Protein AF-A0A843E9Y3-F1 (afdb_monomer_lite)

Foldseek 3Di:
DDAKDWDFDPVDPPLVCQQPPPPVRDTDMDGD

Radius of gyration: 9.71 Å; chains: 1; bounding box: 26×15×21 Å

Secondary structure (DSSP, 8-state):
--SEEEE--TTSTTHHHHHHH-SS-SSEEEE-

Sequence (32 aa):
GVKSAHILDGRIKHTLLLEIFTKEGIGTMIYK

Structure (mmCIF, N/CA/C/O backbone):
data_AF-A0A843E9Y3-F1
#
_entry.id   AF-A0A843E9Y3-F1
#
loop_
_atom_site.group_PDB
_atom_site.id
_atom_site.type_symbol
_atom_site.label_atom_id
_atom_site.label_alt_id
_atom_site.label_comp_id
_atom_site.label_asym_id
_atom_site.label_entity_id
_atom_site.label_seq_id
_atom_site.pdbx_PDB_ins_code
_atom_site.Cartn_x
_atom_site.Cartn_y
_atom_site.Cartn_z
_atom_site.occupancy
_atom_site.B_iso_or_equiv
_atom_site.auth_seq_id
_atom_site.auth_comp_id
_atom_site.auth_asym_id
_atom_site.auth_atom_id
_atom_site.pdbx_PDB_model_num
ATOM 1 N N . GLY A 1 1 ? 12.861 11.791 -13.220 1.00 90.56 1 GLY A N 1
ATOM 2 C CA . GLY A 1 1 ? 12.352 10.415 -13.040 1.00 90.56 1 GLY A CA 1
ATOM 3 C C . GLY A 1 1 ? 11.490 10.352 -11.795 1.00 90.56 1 GLY A C 1
ATOM 4 O O . GLY A 1 1 ? 11.592 11.258 -10.975 1.00 90.56 1 GLY A O 1
ATOM 5 N N . VAL A 1 2 ? 10.646 9.329 -11.664 1.00 95.38 2 VAL A N 1
ATOM 6 C CA . VAL A 1 2 ? 9.767 9.128 -10.494 1.00 95.38 2 VAL A CA 1
ATOM 7 C C . VAL A 1 2 ? 10.591 8.619 -9.301 1.00 95.38 2 VAL A C 1
ATOM 9 O O . VAL A 1 2 ? 11.541 7.869 -9.510 1.00 95.38 2 VAL A O 1
ATOM 12 N N . LYS A 1 3 ? 10.268 9.048 -8.072 1.00 95.69 3 LYS A N 1
ATOM 13 C CA . LYS A 1 3 ? 10.997 8.638 -6.851 1.00 95.69 3 LYS A CA 1
ATOM 14 C C . LYS A 1 3 ? 10.660 7.205 -6.419 1.00 95.69 3 LYS A C 1
ATOM 16 O O . LYS A 1 3 ? 11.549 6.472 -6.005 1.00 95.69 3 LYS A O 1
ATOM 21 N N . SER A 1 4 ? 9.392 6.829 -6.538 1.00 95.94 4 SER A N 1
ATOM 22 C CA . SER A 1 4 ? 8.864 5.500 -6.233 1.00 95.94 4 SER A CA 1
ATOM 23 C C . SER A 1 4 ? 7.591 5.246 -7.046 1.00 95.94 4 SER A C 1
ATOM 25 O O . SER A 1 4 ? 6.978 6.183 -7.568 1.00 95.94 4 SER A O 1
ATOM 27 N N . ALA A 1 5 ? 7.203 3.979 -7.164 1.00 96.81 5 ALA A N 1
ATOM 28 C CA . ALA A 1 5 ? 5.935 3.524 -7.720 1.00 96.81 5 ALA A CA 1
ATOM 29 C C . ALA A 1 5 ? 5.311 2.493 -6.773 1.00 96.81 5 ALA A C 1
ATOM 31 O O . ALA A 1 5 ? 6.025 1.690 -6.181 1.00 96.81 5 ALA A O 1
ATOM 32 N N . HIS A 1 6 ? 3.990 2.523 -6.619 1.00 97.69 6 HIS A N 1
ATOM 33 C CA . HIS A 1 6 ? 3.270 1.694 -5.653 1.00 97.69 6 HIS A CA 1
ATOM 34 C C . HIS A 1 6 ? 2.193 0.887 -6.385 1.00 97.69 6 HIS A C 1
ATOM 36 O O . HIS A 1 6 ? 1.433 1.447 -7.177 1.00 97.69 6 HIS A O 1
ATOM 42 N N . ILE A 1 7 ? 2.138 -0.423 -6.138 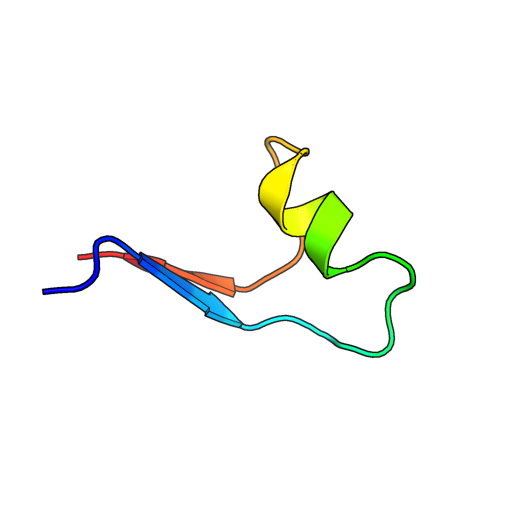1.00 97.81 7 ILE A N 1
ATOM 43 C CA . ILE A 1 7 ? 1.120 -1.336 -6.675 1.00 97.81 7 ILE A CA 1
ATOM 44 C C . ILE A 1 7 ? 0.177 -1.716 -5.533 1.00 97.81 7 ILE A C 1
ATOM 46 O O . ILE A 1 7 ? 0.621 -2.262 -4.523 1.00 97.81 7 ILE A O 1
ATOM 50 N N . LEU A 1 8 ? -1.116 -1.425 -5.702 1.00 97.56 8 LEU A N 1
ATOM 51 C CA . LEU A 1 8 ? -2.138 -1.544 -4.658 1.00 97.56 8 LEU A CA 1
ATOM 52 C C . LEU A 1 8 ? -3.235 -2.545 -5.033 1.00 97.56 8 LEU A C 1
ATOM 54 O O . LEU A 1 8 ? -3.609 -2.658 -6.201 1.00 97.56 8 LEU A O 1
ATOM 58 N N . ASP A 1 9 ? -3.810 -3.212 -4.028 1.00 97.50 9 ASP A N 1
ATOM 59 C CA . ASP A 1 9 ? -5.050 -3.979 -4.178 1.00 97.50 9 ASP A CA 1
ATOM 60 C C . ASP A 1 9 ? -6.274 -3.066 -3.994 1.00 97.50 9 ASP A C 1
ATOM 62 O O . ASP A 1 9 ? -6.655 -2.706 -2.877 1.00 97.50 9 ASP A O 1
ATOM 66 N N . GLY A 1 10 ? -6.928 -2.728 -5.109 1.00 97.19 10 GLY A N 1
ATOM 67 C CA . GLY A 1 10 ? -8.120 -1.872 -5.148 1.00 97.19 10 GLY A CA 1
ATOM 68 C C . GLY A 1 10 ? -9.354 -2.419 -4.420 1.00 97.19 10 GLY A C 1
ATOM 69 O O . GLY A 1 10 ? -10.313 -1.676 -4.217 1.00 97.19 10 GLY A O 1
ATOM 70 N N . ARG A 1 11 ? -9.363 -3.697 -4.020 1.00 97.69 11 ARG A N 1
ATOM 71 C CA . ARG A 1 11 ? -10.484 -4.308 -3.284 1.00 97.69 11 ARG A CA 1
ATOM 72 C C . ARG A 1 11 ? -10.481 -3.927 -1.804 1.00 97.69 11 ARG A C 1
ATOM 74 O O . ARG A 1 11 ? -11.516 -4.023 -1.143 1.00 97.69 11 ARG A O 1
ATOM 81 N N . ILE A 1 12 ? -9.334 -3.498 -1.277 1.00 97.00 12 ILE A N 1
ATOM 82 C CA . ILE A 1 12 ? -9.198 -3.071 0.114 1.00 97.00 12 ILE A CA 1
ATOM 83 C C . ILE A 1 12 ? -9.762 -1.656 0.254 1.00 97.00 12 ILE A C 1
ATOM 85 O O . ILE A 1 12 ? -9.352 -0.717 -0.435 1.00 97.00 12 ILE A O 1
ATOM 89 N N . LYS A 1 13 ? -10.711 -1.485 1.180 1.00 97.94 13 LYS A N 1
ATOM 90 C CA . LYS A 1 13 ? -11.299 -0.171 1.456 1.00 97.94 13 LYS A CA 1
ATOM 91 C C . LYS A 1 13 ? -10.215 0.810 1.879 1.00 97.94 13 LYS A C 1
ATOM 93 O O . LYS A 1 13 ? -9.383 0.501 2.723 1.00 97.94 13 LYS A O 1
ATOM 98 N N . HIS A 1 14 ? -10.275 2.009 1.307 1.00 97.44 14 HIS A N 1
ATOM 99 C CA . HIS A 1 14 ? -9.340 3.092 1.607 1.00 97.44 14 HIS A CA 1
ATOM 100 C C . HIS A 1 14 ? -7.876 2.743 1.300 1.00 97.44 14 HIS A C 1
ATOM 102 O O . HIS A 1 14 ? -6.984 3.341 1.894 1.00 97.44 14 HIS A O 1
ATOM 108 N N . THR A 1 15 ? -7.625 1.825 0.353 1.00 98.00 15 THR A N 1
ATOM 109 C CA . THR A 1 15 ? -6.270 1.349 0.030 1.00 98.00 15 THR A CA 1
ATOM 110 C C . THR A 1 15 ? -5.266 2.479 -0.215 1.00 98.00 15 THR A C 1
ATOM 112 O O . THR A 1 15 ? -4.159 2.450 0.307 1.00 98.00 15 THR A O 1
ATOM 115 N N . LEU A 1 16 ? -5.696 3.545 -0.896 1.00 97.25 16 LEU A N 1
ATOM 116 C CA . LEU A 1 16 ? -4.870 4.722 -1.154 1.00 97.25 16 LEU A CA 1
ATOM 117 C C . LEU A 1 16 ? -4.473 5.464 0.135 1.00 97.25 16 LEU A C 1
ATOM 119 O O . LEU A 1 16 ? -3.337 5.901 0.278 1.00 97.25 16 LEU A O 1
ATOM 123 N N . LEU A 1 17 ? -5.414 5.622 1.071 1.00 97.94 17 LEU A N 1
ATOM 124 C CA . LEU A 1 17 ? -5.162 6.318 2.334 1.00 97.94 17 LEU A CA 1
ATOM 125 C C . LEU A 1 17 ? -4.257 5.486 3.237 1.00 97.94 17 LEU A C 1
ATOM 127 O O . LEU A 1 17 ? -3.343 6.028 3.847 1.00 97.94 17 LEU A O 1
ATOM 131 N N . LEU A 1 18 ? -4.500 4.176 3.295 1.00 97.12 18 LEU A N 1
ATOM 132 C CA . LEU A 1 18 ? -3.659 3.249 4.041 1.00 97.12 18 LEU A CA 1
ATOM 133 C C . LEU A 1 18 ? -2.223 3.283 3.512 1.00 97.12 18 LEU A C 1
ATOM 135 O O . LEU A 1 18 ? -1.301 3.405 4.306 1.00 97.12 18 LEU A O 1
ATOM 139 N N . GLU A 1 19 ? -2.028 3.281 2.193 1.00 97.75 19 GLU A N 1
ATOM 140 C CA . GLU A 1 19 ? -0.689 3.348 1.603 1.00 97.75 19 GLU A CA 1
ATOM 141 C C . GLU A 1 19 ? 0.056 4.649 1.933 1.00 97.75 19 GLU A C 1
ATOM 143 O O . GLU A 1 19 ? 1.251 4.628 2.207 1.00 97.75 19 GLU A O 1
ATOM 148 N N . ILE A 1 20 ? -0.633 5.791 1.902 1.00 96.94 20 ILE A N 1
ATOM 149 C CA . ILE A 1 20 ? 0.014 7.104 2.048 1.00 96.94 20 ILE A CA 1
ATOM 150 C C . ILE A 1 20 ? 0.200 7.497 3.519 1.00 96.94 20 ILE A C 1
ATOM 152 O O . ILE A 1 20 ? 1.167 8.178 3.859 1.00 96.94 20 ILE A O 1
ATOM 156 N N . PHE A 1 21 ? -0.735 7.115 4.390 1.00 97.75 21 PHE A N 1
ATOM 157 C CA . PHE A 1 21 ? -0.821 7.627 5.761 1.00 97.75 21 PHE A CA 1
ATOM 158 C C . PHE A 1 21 ? -0.481 6.595 6.842 1.00 97.75 21 PHE A C 1
ATOM 160 O O . PHE A 1 21 ? -0.647 6.884 8.028 1.00 97.75 21 PHE A O 1
ATOM 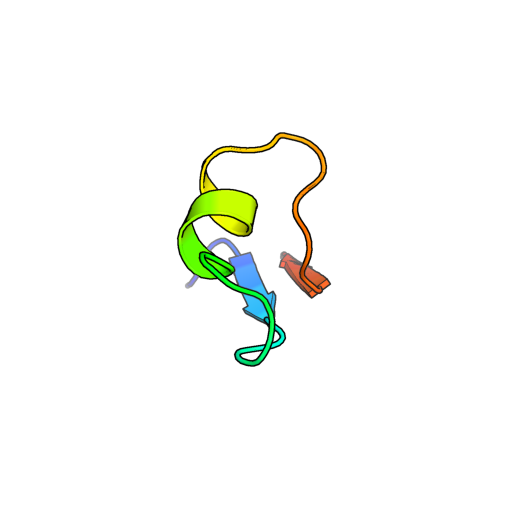167 N N . THR A 1 22 ? 0.021 5.418 6.467 1.00 96.25 22 THR A N 1
ATOM 168 C CA . THR A 1 22 ? 0.590 4.443 7.411 1.00 96.25 22 THR A CA 1
ATOM 169 C C . THR A 1 22 ? 2.073 4.235 7.126 1.00 96.25 22 THR A C 1
ATOM 171 O O . THR A 1 22 ? 2.535 4.455 6.009 1.00 96.25 22 THR A O 1
ATOM 174 N N . LYS A 1 23 ? 2.848 3.854 8.147 1.00 93.69 23 LYS A N 1
ATOM 175 C CA . LYS A 1 23 ? 4.289 3.603 7.973 1.00 93.69 23 LYS A CA 1
ATOM 176 C C . LYS A 1 23 ? 4.548 2.257 7.319 1.00 93.69 23 LYS A C 1
ATOM 178 O O . LYS A 1 23 ? 5.534 2.104 6.608 1.00 93.69 23 LYS A O 1
ATOM 183 N N . GLU A 1 24 ? 3.687 1.295 7.613 1.00 92.25 24 GLU A N 1
ATOM 184 C CA . GLU A 1 24 ? 3.777 -0.062 7.107 1.00 92.25 24 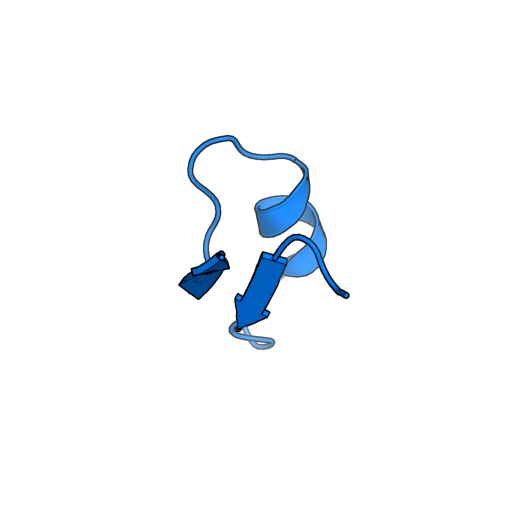GLU A CA 1
ATOM 185 C C . GLU A 1 24 ? 3.438 -0.116 5.612 1.00 92.25 24 GLU A C 1
ATOM 187 O O . GLU A 1 24 ? 4.039 -0.908 4.888 1.00 92.25 24 GLU A O 1
ATOM 192 N N . GLY A 1 25 ? 2.511 0.733 5.147 1.00 92.69 25 GLY A N 1
ATOM 193 C CA . GLY A 1 25 ? 1.914 0.591 3.822 1.00 92.69 25 GLY A CA 1
ATOM 194 C C . GLY A 1 25 ? 1.126 -0.718 3.702 1.00 92.69 25 GLY A C 1
ATOM 195 O O . GLY A 1 25 ? 1.105 -1.553 4.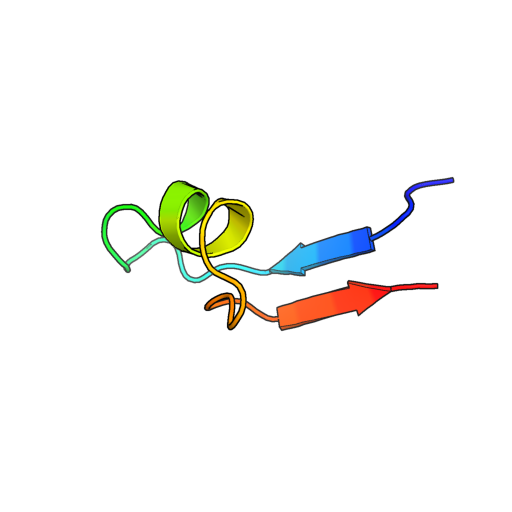608 1.00 92.69 25 GLY A O 1
ATOM 196 N N . ILE A 1 26 ? 0.427 -0.903 2.585 1.00 94.75 26 ILE A N 1
ATOM 197 C CA . ILE A 1 26 ? -0.310 -2.151 2.308 1.00 94.75 26 ILE A CA 1
ATOM 198 C C . ILE A 1 26 ? -0.080 -2.685 0.888 1.00 94.75 26 ILE A C 1
ATOM 200 O O . ILE A 1 26 ? -0.619 -3.732 0.526 1.00 94.75 26 ILE A O 1
ATOM 204 N N . GLY A 1 27 ? 0.678 -1.955 0.071 1.00 93.94 27 GLY A N 1
ATOM 205 C CA . GLY A 1 27 ? 1.022 -2.308 -1.295 1.00 93.94 27 GLY A CA 1
ATOM 206 C C . GLY A 1 27 ? 2.420 -2.887 -1.466 1.00 93.94 27 GLY A C 1
ATOM 207 O O . GLY A 1 27 ? 3.153 -3.179 -0.526 1.00 93.94 27 GLY A O 1
ATOM 208 N N . THR A 1 28 ? 2.802 -3.024 -2.732 1.00 97.56 28 THR A N 1
ATOM 209 C CA . THR A 1 28 ? 4.192 -3.272 -3.124 1.00 97.56 28 THR A CA 1
ATOM 210 C C . THR A 1 28 ? 4.821 -1.964 -3.587 1.00 97.56 28 THR A C 1
ATOM 212 O O . THR A 1 28 ? 4.346 -1.364 -4.553 1.00 97.56 28 THR A O 1
ATOM 215 N N . MET A 1 29 ? 5.902 -1.541 -2.931 1.00 97.00 29 MET A N 1
ATOM 216 C CA . MET A 1 29 ? 6.664 -0.349 -3.302 1.00 97.00 29 MET A CA 1
ATOM 217 C C . MET A 1 29 ? 7.877 -0.717 -4.162 1.00 97.00 29 MET A C 1
ATOM 219 O O . MET A 1 29 ? 8.725 -1.512 -3.765 1.00 97.00 29 MET A O 1
ATOM 223 N N . ILE A 1 30 ? 7.985 -0.078 -5.323 1.00 96.81 30 ILE A N 1
ATOM 224 C CA . ILE A 1 30 ? 9.154 -0.098 -6.201 1.00 96.81 30 ILE A CA 1
ATOM 225 C C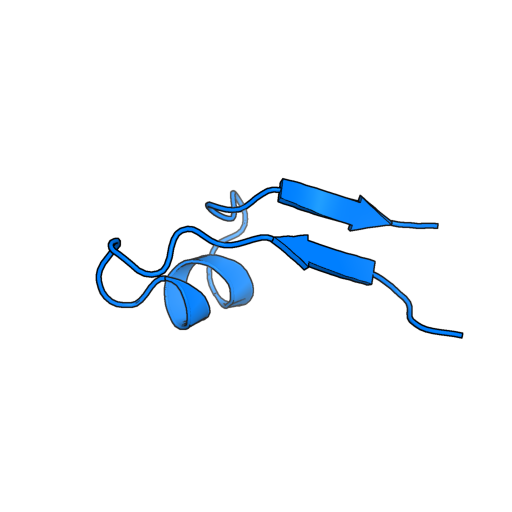 . ILE A 1 30 ? 9.871 1.242 -6.037 1.00 96.81 30 ILE A C 1
ATOM 227 O O . ILE A 1 30 ? 9.273 2.302 -6.228 1.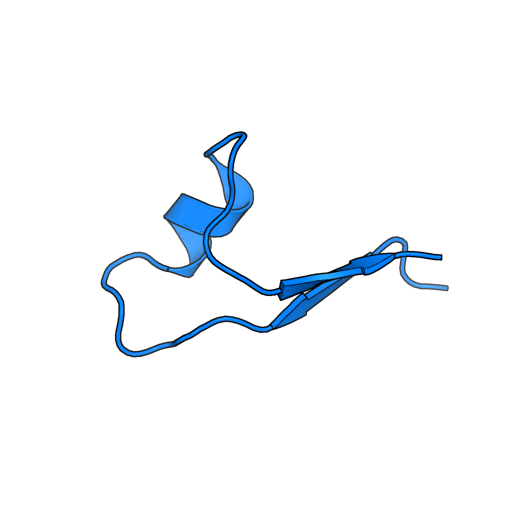00 96.81 30 ILE A O 1
ATOM 231 N N . TYR A 1 31 ? 11.154 1.204 -5.700 1.00 95.56 31 TYR A N 1
ATOM 232 C CA . TYR A 1 31 ? 11.996 2.384 -5.518 1.00 95.56 31 TYR A CA 1
ATOM 233 C C . TYR A 1 31 ? 13.260 2.271 -6.373 1.00 95.56 31 TYR A C 1
ATOM 235 O O . TYR A 1 31 ? 13.615 1.184 -6.832 1.00 95.56 31 TYR A O 1
ATOM 243 N N . LYS A 1 32 ? 13.888 3.417 -6.639 1.00 86.94 32 LYS A N 1
ATOM 244 C CA . LYS A 1 32 ? 15.185 3.481 -7.315 1.00 86.94 32 LYS A CA 1
ATOM 245 C C . LYS A 1 32 ? 16.325 3.242 -6.332 1.00 86.94 32 LYS A C 1
ATOM 247 O O . LYS A 1 32 ? 16.226 3.779 -5.208 1.00 86.94 32 LYS A O 1
#

pLDDT: mean 96.01, std 2.45, range [86.94, 98.0]